Protein AF-A0A5P8JNB2-F1 (afdb_monomer_lite)

Sequence (135 aa):
MTNNETIFLVTREVFDALGVYVQCHQFQLLGTTNVTILEQIITQLARMNYAANLTMNRNDPTCWLPLESYRYSPTRSIMTDLAHIIPHYNRERALEAILLIAESCGPLKTESDKALLASLKDRLTPTRDRGALLA

Organism: NCBI:txid88233

Secondary structure (DSSP, 8-state):
--------PPPHHHHHHHHHHHHHTHHHHHS---HHHHHHHHHHHHHHHHHHHHHHSTT-GGGTGGGTT----HHHHHHHHHHHT-----HHHHHHHHHHHHHHTTT---HHHHHHHHHHHHHHS--GGGSTT--

Structure (mmCIF, N/CA/C/O backbone):
data_AF-A0A5P8JNB2-F1
#
_entry.id   AF-A0A5P8JNB2-F1
#
loop_
_atom_site.group_PDB
_atom_site.id
_atom_site.type_symbol
_atom_site.label_atom_id
_atom_site.label_alt_id
_atom_site.label_comp_id
_atom_site.label_asym_id
_atom_site.label_entity_id
_atom_site.label_seq_id
_atom_site.pdbx_PDB_ins_code
_atom_site.Cartn_x
_atom_site.Cartn_y
_atom_site.Cartn_z
_atom_site.occupancy
_atom_site.B_iso_or_equiv
_atom_site.auth_seq_id
_atom_site.auth_comp_id
_atom_site.auth_asym_id
_atom_site.auth_atom_id
_atom_site.pdbx_PDB_model_num
ATOM 1 N N . MET A 1 1 ? 13.671 -27.510 -10.511 1.00 31.11 1 MET A N 1
ATOM 2 C CA . MET A 1 1 ? 12.802 -26.550 -11.218 1.00 31.11 1 MET A CA 1
ATOM 3 C C . MET A 1 1 ? 12.690 -25.328 -10.331 1.00 31.11 1 MET A C 1
ATOM 5 O O . MET A 1 1 ? 12.054 -25.404 -9.292 1.00 31.11 1 MET A O 1
ATOM 9 N N . THR A 1 2 ? 13.416 -24.261 -10.652 1.00 34.38 2 THR A N 1
ATOM 10 C CA . THR A 1 2 ? 13.237 -22.959 -10.006 1.00 34.38 2 THR A CA 1
ATOM 11 C C . THR A 1 2 ? 11.885 -22.430 -10.463 1.00 34.38 2 THR A C 1
ATOM 13 O O . THR A 1 2 ? 11.725 -22.122 -11.642 1.00 34.38 2 THR A O 1
ATOM 16 N N . ASN A 1 3 ? 10.890 -22.409 -9.573 1.00 42.94 3 ASN A N 1
ATOM 17 C CA . ASN A 1 3 ? 9.688 -21.613 -9.804 1.00 42.94 3 ASN A CA 1
ATOM 18 C C . ASN A 1 3 ? 10.177 -20.192 -10.086 1.00 42.94 3 ASN A C 1
ATOM 20 O O . ASN A 1 3 ? 10.789 -19.582 -9.212 1.00 42.94 3 ASN A O 1
ATOM 24 N N . ASN A 1 4 ? 9.987 -19.699 -11.308 1.00 53.62 4 ASN A N 1
ATOM 25 C CA . ASN A 1 4 ? 10.169 -18.282 -11.584 1.00 53.62 4 ASN A CA 1
ATOM 26 C C . ASN A 1 4 ? 9.063 -17.558 -10.817 1.00 53.62 4 ASN A C 1
ATOM 28 O O . ASN A 1 4 ? 7.942 -17.423 -11.310 1.00 53.62 4 ASN A O 1
ATOM 32 N N . GLU A 1 5 ? 9.353 -17.174 -9.575 1.00 63.72 5 GLU A N 1
ATOM 33 C CA . GLU A 1 5 ? 8.480 -16.302 -8.801 1.00 63.72 5 GLU A CA 1
ATOM 34 C C . GLU A 1 5 ? 8.262 -15.034 -9.622 1.00 63.72 5 GLU A C 1
ATOM 36 O O . GLU A 1 5 ? 9.197 -14.301 -9.947 1.00 63.72 5 GLU A O 1
ATOM 41 N N . THR A 1 6 ? 7.020 -14.846 -10.054 1.00 73.56 6 THR A N 1
ATOM 42 C CA . THR A 1 6 ? 6.656 -13.770 -10.967 1.00 73.56 6 THR A CA 1
ATOM 43 C C . THR A 1 6 ? 6.338 -12.538 -10.134 1.00 73.56 6 THR A C 1
ATOM 45 O O . THR A 1 6 ? 5.323 -12.493 -9.444 1.00 73.56 6 THR A O 1
ATOM 48 N N . ILE A 1 7 ? 7.232 -11.551 -10.174 1.00 85.50 7 ILE A N 1
ATOM 49 C CA . ILE A 1 7 ? 7.026 -10.242 -9.550 1.00 85.50 7 ILE A CA 1
ATOM 50 C C . ILE A 1 7 ? 6.202 -9.375 -10.498 1.00 85.50 7 ILE A C 1
ATOM 52 O O . ILE A 1 7 ? 6.525 -9.261 -11.681 1.00 85.50 7 ILE A O 1
ATOM 56 N N . PHE A 1 8 ? 5.153 -8.756 -9.966 1.00 89.12 8 PHE A N 1
ATOM 57 C CA . PHE A 1 8 ? 4.262 -7.867 -10.704 1.00 89.12 8 PHE A CA 1
ATOM 58 C C . PHE A 1 8 ? 4.076 -6.534 -9.975 1.00 89.12 8 PHE A C 1
ATOM 60 O O . PHE A 1 8 ? 4.305 -6.402 -8.765 1.00 89.12 8 PHE A O 1
ATOM 67 N N . LEU A 1 9 ? 3.655 -5.522 -10.726 1.00 89.50 9 LEU A N 1
ATOM 68 C CA . LEU A 1 9 ? 3.377 -4.194 -10.202 1.00 89.50 9 LEU A CA 1
ATOM 69 C C . LEU A 1 9 ? 2.030 -4.175 -9.473 1.00 89.50 9 LEU A C 1
ATOM 71 O O . LEU A 1 9 ? 0.994 -4.474 -10.065 1.00 89.50 9 LEU A O 1
ATOM 75 N N . VAL A 1 10 ? 2.039 -3.766 -8.205 1.00 92.25 10 VAL A N 1
ATOM 76 C CA . VAL A 1 10 ? 0.813 -3.403 -7.482 1.00 92.25 10 VAL A CA 1
ATOM 77 C C . VAL A 1 10 ? 0.503 -1.942 -7.793 1.00 92.25 10 VAL A C 1
ATOM 79 O O . VAL A 1 10 ? 1.379 -1.081 -7.714 1.00 92.25 10 VAL A O 1
ATOM 82 N N . THR A 1 11 ? -0.736 -1.651 -8.182 1.00 90.44 11 THR A N 1
ATOM 83 C CA . THR A 1 11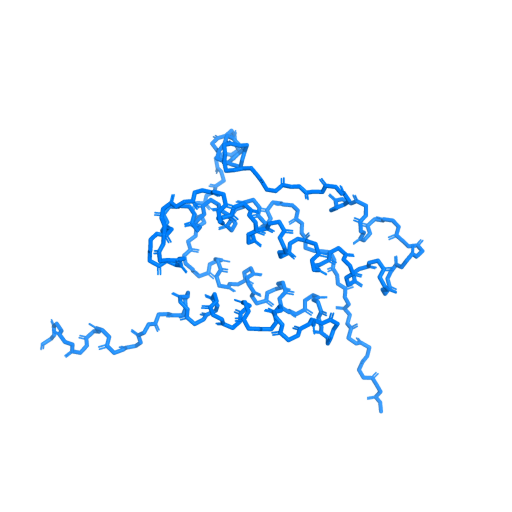 ? -1.092 -0.312 -8.658 1.00 90.44 11 THR A CA 1
ATOM 84 C C . THR A 1 11 ? -1.193 0.699 -7.513 1.00 90.44 11 THR A C 1
ATOM 86 O O . THR A 1 11 ? -1.352 0.342 -6.342 1.00 90.44 11 THR A O 1
ATOM 89 N N . ARG A 1 12 ? -1.107 1.993 -7.845 1.00 91.50 12 ARG A N 1
ATOM 90 C CA . ARG A 1 12 ? -1.196 3.085 -6.860 1.00 91.50 12 ARG A CA 1
ATOM 91 C C . ARG A 1 12 ? -2.538 3.080 -6.135 1.00 91.50 12 ARG A C 1
ATOM 93 O O . ARG A 1 12 ? -2.574 3.322 -4.937 1.00 91.50 12 ARG A O 1
ATOM 100 N N . GLU A 1 13 ? -3.605 2.746 -6.849 1.00 88.44 13 GLU A N 1
ATOM 101 C CA . GLU A 1 13 ? -4.978 2.695 -6.351 1.00 88.44 13 GLU A CA 1
ATOM 102 C C . GLU A 1 13 ? -5.121 1.670 -5.223 1.00 88.44 13 GLU A C 1
ATOM 104 O O . GLU A 1 13 ? -5.795 1.938 -4.235 1.00 88.44 13 GLU A O 1
ATOM 109 N N . VAL A 1 14 ? -4.429 0.526 -5.316 1.00 90.75 14 VAL A N 1
ATOM 110 C CA . VAL A 1 14 ? -4.423 -0.481 -4.243 1.00 90.75 14 VAL A CA 1
ATOM 111 C C . VAL A 1 14 ? -3.761 0.077 -2.979 1.00 90.75 14 VAL A C 1
ATOM 113 O O . VAL A 1 14 ? -4.269 -0.125 -1.877 1.00 90.75 14 VAL A O 1
ATOM 116 N N . PHE A 1 15 ? -2.649 0.808 -3.115 1.00 92.88 15 PHE A N 1
ATOM 117 C CA . PHE A 1 15 ? -1.981 1.434 -1.970 1.00 92.88 15 PHE A CA 1
ATOM 118 C C . PHE A 1 15 ? -2.793 2.587 -1.372 1.00 92.88 15 PHE A C 1
ATOM 120 O O . PHE A 1 15 ? -2.880 2.684 -0.147 1.00 92.88 15 PHE A O 1
ATOM 127 N N . ASP A 1 16 ? -3.374 3.446 -2.211 1.00 91.25 16 ASP A N 1
ATOM 128 C CA . ASP A 1 16 ? -4.202 4.570 -1.771 1.00 91.25 16 ASP A CA 1
ATOM 129 C C . ASP A 1 16 ? -5.440 4.038 -1.012 1.00 91.25 16 ASP A C 1
ATOM 131 O O . ASP A 1 16 ? -5.685 4.447 0.125 1.00 91.25 16 ASP A O 1
ATOM 135 N N . ALA A 1 17 ? -6.140 3.037 -1.555 1.00 89.25 17 ALA A N 1
ATOM 136 C CA . ALA A 1 17 ? -7.334 2.463 -0.933 1.00 89.25 17 ALA A CA 1
ATOM 137 C C . ALA A 1 17 ? -7.027 1.684 0.365 1.00 89.25 17 ALA A C 1
ATOM 139 O O . ALA A 1 17 ? -7.745 1.811 1.364 1.00 89.25 17 ALA A O 1
ATOM 140 N N . LEU A 1 18 ? -5.906 0.946 0.411 1.00 91.69 18 LEU A N 1
ATOM 141 C CA . LEU A 1 18 ? -5.398 0.355 1.654 1.00 91.69 18 LEU A CA 1
ATOM 142 C C . LEU A 1 18 ? -5.161 1.432 2.713 1.00 91.69 18 LEU A C 1
ATOM 144 O O . LEU A 1 18 ? -5.561 1.267 3.867 1.00 91.69 18 LEU A O 1
ATOM 148 N N . GLY A 1 19 ? -4.520 2.532 2.326 1.00 92.12 19 GLY A N 1
ATOM 149 C CA . GLY A 1 19 ? -4.245 3.638 3.224 1.00 92.12 19 GLY A CA 1
ATOM 150 C C . GLY A 1 19 ? -5.513 4.285 3.779 1.00 92.12 19 GLY A C 1
ATOM 151 O O . GLY A 1 19 ? -5.566 4.540 4.982 1.00 92.12 19 GLY A O 1
ATOM 152 N N . VAL A 1 20 ? -6.544 4.485 2.952 1.00 90.25 20 VAL A N 1
ATOM 153 C CA . VAL A 1 20 ? -7.837 5.043 3.386 1.00 90.25 20 VAL A CA 1
ATOM 154 C C . VAL A 1 20 ? -8.491 4.143 4.430 1.00 90.25 20 VAL A C 1
ATOM 156 O O . VAL A 1 20 ? -8.898 4.613 5.493 1.00 90.25 20 VAL A O 1
ATOM 159 N N . TYR A 1 21 ? -8.518 2.832 4.201 1.00 91.19 21 TYR A N 1
ATOM 160 C CA . TYR A 1 21 ? -9.080 1.909 5.184 1.00 91.19 21 TYR A CA 1
ATOM 161 C C . TYR A 1 21 ? -8.278 1.866 6.485 1.00 91.19 21 TYR A C 1
ATOM 163 O O . TYR A 1 21 ? -8.858 1.903 7.575 1.00 91.19 21 TYR A O 1
ATOM 171 N N . VAL A 1 22 ? -6.942 1.844 6.397 1.00 90.62 22 VAL A N 1
ATOM 172 C CA . VAL A 1 22 ? -6.103 1.906 7.597 1.00 90.62 22 VAL A CA 1
ATOM 173 C C . VAL A 1 22 ? -6.326 3.222 8.333 1.00 90.62 22 VAL A C 1
ATOM 175 O O . VAL A 1 22 ? -6.410 3.195 9.553 1.00 90.62 22 VAL A O 1
ATOM 178 N N . GLN A 1 23 ? -6.508 4.348 7.643 1.00 91.00 23 GLN A N 1
ATOM 179 C CA . GLN A 1 23 ? -6.841 5.630 8.265 1.00 91.00 23 GLN A CA 1
ATOM 180 C C . GLN A 1 23 ? -8.172 5.577 9.021 1.00 91.00 23 GLN A C 1
ATOM 182 O O . GLN A 1 23 ? -8.251 6.004 10.174 1.00 91.00 23 GLN A O 1
ATOM 187 N N . CYS A 1 24 ? -9.216 5.010 8.414 1.00 88.19 24 CYS A N 1
ATOM 188 C CA . CYS A 1 24 ? -10.515 4.868 9.064 1.00 88.19 24 CYS A CA 1
ATOM 189 C C . CYS A 1 24 ? -10.448 3.990 10.323 1.00 88.19 24 CYS A C 1
ATOM 191 O O . CYS A 1 24 ? -11.320 4.094 11.183 1.00 88.19 24 CYS A O 1
ATOM 193 N N . HIS A 1 25 ? -9.476 3.077 10.424 1.00 88.25 25 HIS A N 1
ATOM 194 C CA . HIS A 1 25 ? -9.358 2.093 11.513 1.00 88.25 25 HIS A CA 1
ATOM 195 C C . HIS A 1 25 ? -7.996 2.182 12.225 1.00 88.25 25 HIS A C 1
ATOM 197 O O . HIS A 1 25 ? -7.511 1.212 12.816 1.00 88.25 25 HIS A O 1
ATOM 203 N N . GLN A 1 26 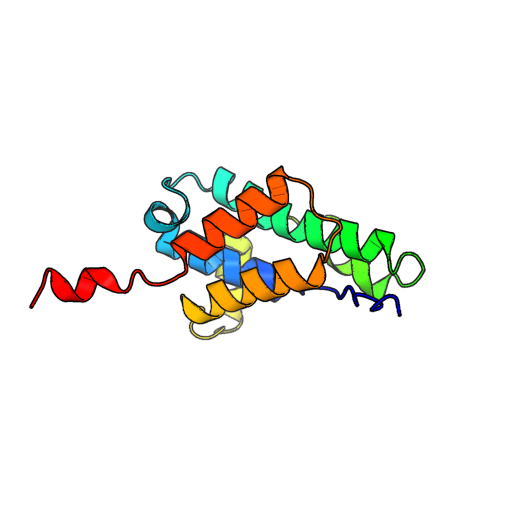? -7.374 3.363 12.187 1.00 85.50 26 GLN A N 1
ATOM 204 C CA . GLN A 1 26 ? -5.941 3.530 12.431 1.00 85.50 26 GLN A CA 1
ATOM 205 C C . GLN A 1 26 ? -5.512 3.107 13.828 1.00 85.50 26 GLN A C 1
ATOM 207 O O . GLN A 1 26 ? -4.502 2.428 13.992 1.00 85.50 26 GLN A O 1
ATOM 212 N N . PHE A 1 27 ? -6.312 3.434 14.840 1.00 84.44 27 PHE A N 1
ATOM 213 C CA . PHE A 1 27 ? -6.011 3.027 16.205 1.00 84.44 27 PHE A CA 1
ATOM 214 C C . PHE A 1 27 ? -6.018 1.499 16.365 1.00 84.44 27 PHE A C 1
ATOM 216 O O . PHE A 1 27 ? -5.122 0.947 16.993 1.00 84.44 27 PHE A O 1
ATOM 223 N N . GLN A 1 28 ? -6.974 0.796 15.749 1.00 85.50 28 GLN A N 1
ATOM 224 C CA . GLN A 1 28 ? -7.061 -0.666 15.833 1.00 85.50 28 GLN A CA 1
ATOM 225 C C . GLN A 1 28 ? -5.923 -1.356 15.075 1.00 85.50 28 GLN A C 1
ATOM 227 O O . GLN A 1 28 ? -5.410 -2.379 15.523 1.00 85.50 28 GLN A O 1
ATOM 232 N N . LEU A 1 29 ? -5.530 -0.802 13.925 1.00 87.00 29 LEU A N 1
ATOM 233 C CA . LEU A 1 29 ? -4.573 -1.439 13.022 1.00 87.00 29 LEU A CA 1
ATOM 234 C C . LEU A 1 29 ? -3.130 -1.018 13.270 1.00 87.00 29 LEU A C 1
ATOM 236 O O . LEU A 1 29 ? -2.231 -1.828 13.077 1.00 87.00 29 LEU A O 1
ATOM 240 N N . LEU A 1 30 ? -2.879 0.210 13.713 1.00 88.25 30 LEU A N 1
ATOM 241 C CA . LEU A 1 30 ? -1.534 0.743 13.942 1.00 88.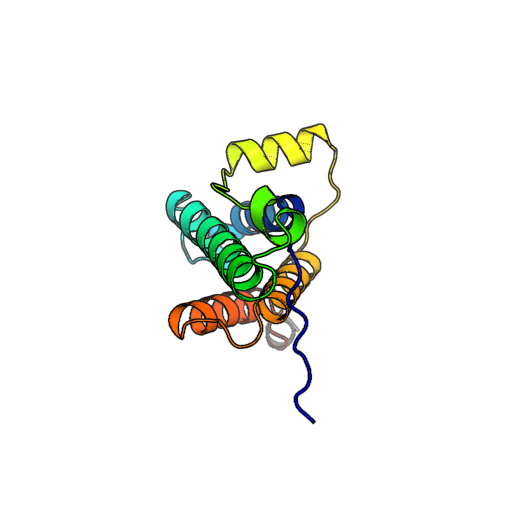25 30 LEU A CA 1
ATOM 242 C C . LEU A 1 30 ? -1.239 1.001 15.427 1.00 88.25 30 LEU A C 1
ATOM 244 O O . LEU A 1 30 ? -0.074 1.143 15.783 1.00 88.25 30 LEU A O 1
ATOM 248 N N . GLY A 1 31 ? -2.252 1.030 16.301 1.00 87.25 31 GLY A N 1
ATOM 249 C CA . GLY A 1 31 ? -2.091 1.382 17.721 1.00 87.25 31 GLY A CA 1
ATOM 250 C C . GLY A 1 31 ? -1.896 2.883 17.963 1.00 87.25 31 GLY A C 1
ATOM 251 O O . GLY A 1 31 ? -1.499 3.292 19.048 1.00 87.25 31 GLY A O 1
ATOM 252 N N . THR A 1 32 ? -2.128 3.715 16.944 1.00 87.81 32 THR A N 1
ATOM 253 C CA . THR A 1 32 ? -1.862 5.157 16.965 1.00 87.81 32 THR A CA 1
ATOM 254 C C . THR A 1 32 ? -2.780 5.892 15.995 1.00 87.81 32 THR A C 1
ATOM 256 O O . THR A 1 32 ? -3.203 5.328 14.989 1.00 87.81 32 THR A O 1
ATOM 259 N N . THR A 1 33 ? -3.066 7.161 16.272 1.00 87.88 33 THR A N 1
ATOM 260 C CA . THR A 1 33 ? -3.770 8.084 15.365 1.00 87.88 33 THR A CA 1
ATOM 261 C C . THR A 1 33 ? -2.810 9.023 14.629 1.00 87.88 33 THR A C 1
ATOM 263 O O . THR A 1 33 ? -3.242 9.896 13.882 1.00 87.88 33 THR A O 1
ATOM 266 N N . ASN A 1 34 ? -1.494 8.849 14.806 1.00 91.19 34 ASN A N 1
ATOM 267 C CA . ASN A 1 34 ? -0.488 9.660 14.130 1.00 91.19 34 ASN A CA 1
ATOM 268 C C . ASN A 1 34 ? -0.454 9.350 12.624 1.00 91.19 34 ASN A C 1
ATOM 270 O O . ASN A 1 34 ? 0.017 8.295 12.197 1.00 91.19 34 ASN A O 1
ATOM 274 N N . VAL A 1 35 ? -0.949 10.290 11.825 1.00 89.50 35 VAL A N 1
ATOM 275 C CA . VAL A 1 35 ? -1.058 10.187 10.363 1.00 89.50 35 VAL A CA 1
ATOM 276 C C . VAL A 1 35 ? 0.303 10.015 9.682 1.00 89.50 35 VAL A C 1
ATOM 278 O O . VAL A 1 35 ? 0.404 9.291 8.696 1.00 89.50 35 VAL A O 1
ATOM 281 N N . THR A 1 36 ? 1.378 10.570 10.244 1.00 93.44 36 THR A N 1
ATOM 282 C CA . THR A 1 36 ? 2.734 10.393 9.707 1.00 93.44 36 THR A CA 1
ATOM 283 C C . THR A 1 36 ? 3.160 8.924 9.716 1.00 93.44 36 THR A C 1
ATOM 285 O O . THR A 1 36 ? 3.839 8.471 8.798 1.00 93.44 36 THR A O 1
ATOM 288 N N . ILE A 1 37 ? 2.737 8.149 10.723 1.00 92.62 37 ILE A N 1
ATOM 289 C CA . ILE A 1 37 ? 3.041 6.711 10.800 1.00 92.62 37 ILE A CA 1
ATOM 290 C C . ILE A 1 37 ? 2.303 5.953 9.693 1.00 92.62 37 ILE A C 1
ATOM 292 O O . ILE A 1 37 ? 2.893 5.096 9.039 1.00 92.62 37 ILE A O 1
ATOM 296 N N . LEU A 1 38 ? 1.038 6.298 9.435 1.00 93.62 38 LEU A N 1
ATOM 297 C CA . LEU A 1 38 ? 0.286 5.751 8.305 1.00 93.62 38 LEU A CA 1
ATOM 298 C C . LEU A 1 38 ? 0.996 6.051 6.975 1.00 93.62 38 LEU A C 1
ATOM 300 O O . LEU A 1 38 ? 1.217 5.141 6.178 1.00 93.62 38 LEU A O 1
ATOM 304 N N . GLU A 1 39 ? 1.397 7.306 6.756 1.00 95.12 39 GLU A N 1
ATOM 305 C CA . GLU A 1 39 ? 2.115 7.720 5.547 1.00 95.12 39 GLU A CA 1
ATOM 306 C C . GLU A 1 39 ? 3.403 6.941 5.325 1.00 95.12 39 GLU A C 1
ATOM 308 O O . GLU A 1 39 ? 3.662 6.476 4.210 1.00 95.12 39 GLU A O 1
ATOM 313 N N . GLN A 1 40 ? 4.188 6.762 6.385 1.00 94.38 40 GLN A N 1
ATOM 314 C CA . GLN A 1 40 ? 5.424 5.992 6.343 1.00 94.38 40 GLN A CA 1
ATOM 315 C C . GLN A 1 40 ? 5.164 4.529 5.990 1.00 94.38 40 GLN A C 1
ATOM 317 O O . GLN A 1 40 ? 5.837 4.005 5.104 1.00 94.38 40 GLN A O 1
ATOM 322 N N . ILE A 1 41 ? 4.169 3.893 6.615 1.00 94.69 41 ILE A N 1
ATOM 323 C CA . ILE A 1 41 ? 3.850 2.479 6.382 1.00 94.69 41 ILE A CA 1
ATOM 324 C C . ILE A 1 41 ? 3.400 2.249 4.939 1.00 94.69 41 ILE A C 1
ATOM 326 O O . ILE A 1 41 ? 3.984 1.417 4.249 1.00 94.69 41 ILE A O 1
ATOM 330 N N . ILE A 1 42 ? 2.409 2.997 4.443 1.00 95.56 42 ILE A N 1
ATOM 331 C CA . ILE A 1 42 ? 1.901 2.786 3.077 1.00 95.56 42 ILE A CA 1
ATOM 332 C C . ILE A 1 42 ? 2.977 3.122 2.038 1.00 95.56 42 ILE A C 1
ATOM 334 O O . ILE A 1 42 ? 3.146 2.399 1.055 1.00 95.56 42 ILE A O 1
ATOM 338 N N . THR A 1 43 ? 3.769 4.172 2.276 1.00 94.94 43 THR A N 1
ATOM 339 C CA . THR A 1 43 ? 4.902 4.510 1.402 1.00 94.94 43 THR A CA 1
ATOM 340 C C . THR A 1 43 ? 5.978 3.421 1.425 1.00 94.94 43 THR A C 1
ATOM 342 O O . THR A 1 43 ? 6.555 3.122 0.381 1.00 94.94 43 THR A O 1
ATOM 345 N N . GLN A 1 44 ? 6.251 2.799 2.575 1.00 94.00 44 GLN A N 1
ATOM 346 C CA . GLN A 1 44 ? 7.189 1.680 2.672 1.00 94.00 44 GLN A CA 1
ATOM 347 C C . GLN A 1 44 ? 6.692 0.461 1.886 1.00 94.00 44 GLN A C 1
ATOM 349 O O . GLN A 1 44 ? 7.474 -0.126 1.140 1.00 94.00 44 GLN A O 1
ATOM 354 N N . LEU A 1 45 ? 5.402 0.122 1.978 1.00 95.19 45 LEU A N 1
ATOM 355 C CA . LEU A 1 45 ? 4.820 -0.983 1.209 1.00 95.19 45 LEU A CA 1
ATOM 356 C C . LEU A 1 45 ? 4.956 -0.761 -0.307 1.00 95.19 45 LEU A C 1
ATOM 358 O O . LEU A 1 45 ? 5.349 -1.673 -1.034 1.00 95.19 45 LEU A O 1
ATOM 362 N N . ALA A 1 46 ? 4.709 0.462 -0.777 1.00 95.06 46 ALA A N 1
ATOM 363 C CA . ALA A 1 46 ? 4.894 0.814 -2.183 1.00 95.06 46 ALA A CA 1
ATOM 364 C C . ALA A 1 46 ? 6.368 0.773 -2.613 1.00 95.06 46 ALA A C 1
ATOM 366 O O . ALA A 1 46 ? 6.686 0.270 -3.688 1.00 95.06 46 ALA A O 1
ATOM 367 N N . ARG A 1 47 ? 7.291 1.243 -1.762 1.00 94.19 47 ARG A N 1
ATOM 368 C CA . ARG A 1 47 ? 8.739 1.170 -2.023 1.00 94.19 47 ARG A CA 1
ATOM 369 C C . ARG A 1 47 ? 9.246 -0.261 -2.119 1.00 94.19 47 ARG A C 1
ATOM 371 O O . ARG A 1 47 ? 10.113 -0.530 -2.943 1.00 94.19 47 ARG A O 1
ATOM 378 N N . MET A 1 48 ? 8.712 -1.162 -1.302 1.00 94.19 48 MET A N 1
ATOM 379 C CA . MET A 1 48 ? 9.026 -2.586 -1.367 1.00 94.19 48 MET A CA 1
ATOM 380 C C . MET A 1 48 ? 8.609 -3.175 -2.725 1.00 94.19 48 MET A C 1
ATOM 382 O O . MET A 1 48 ? 9.442 -3.786 -3.392 1.00 94.19 48 MET A O 1
ATOM 386 N N . ASN A 1 49 ? 7.369 -2.938 -3.179 1.00 94.56 49 ASN A N 1
ATOM 387 C CA . ASN A 1 49 ? 6.909 -3.414 -4.492 1.00 94.56 49 ASN A CA 1
ATOM 388 C C . ASN A 1 49 ? 7.694 -2.769 -5.651 1.00 94.56 49 ASN A C 1
ATOM 390 O O . ASN A 1 49 ? 8.070 -3.463 -6.595 1.00 94.56 49 ASN A O 1
ATOM 394 N N . TYR A 1 50 ? 8.015 -1.474 -5.548 1.00 94.25 50 TYR A N 1
ATOM 395 C CA . TYR A 1 50 ? 8.888 -0.774 -6.492 1.00 94.25 50 TYR A CA 1
ATOM 396 C C . TYR A 1 50 ? 10.274 -1.424 -6.584 1.00 94.25 50 TYR A C 1
ATOM 398 O O . TYR A 1 50 ? 10.727 -1.745 -7.679 1.00 94.25 50 TYR A O 1
ATOM 406 N N . ALA A 1 51 ? 10.942 -1.648 -5.449 1.00 92.94 51 ALA A N 1
ATOM 407 C CA . ALA A 1 51 ? 12.280 -2.232 -5.417 1.00 92.94 51 ALA A CA 1
ATOM 408 C C . ALA A 1 51 ? 12.283 -3.650 -6.004 1.00 92.94 51 ALA A C 1
ATOM 410 O O . ALA A 1 51 ? 13.140 -3.971 -6.824 1.00 92.94 51 ALA A O 1
ATOM 411 N N . ALA A 1 52 ? 11.285 -4.462 -5.648 1.00 92.56 52 ALA A N 1
ATOM 412 C CA . ALA A 1 52 ? 11.106 -5.802 -6.188 1.00 92.56 52 ALA A CA 1
ATOM 413 C C . ALA A 1 52 ? 10.959 -5.793 -7.723 1.00 92.56 52 ALA A C 1
ATOM 415 O O . ALA A 1 52 ? 11.667 -6.524 -8.421 1.00 92.56 52 ALA A O 1
ATOM 416 N N . ASN A 1 53 ? 10.094 -4.923 -8.259 1.00 92.19 53 ASN A N 1
ATOM 417 C CA . ASN A 1 53 ? 9.901 -4.791 -9.703 1.00 92.19 53 ASN A CA 1
ATOM 418 C C . ASN A 1 53 ? 11.131 -4.220 -10.414 1.00 92.19 53 ASN A C 1
ATOM 420 O O . ASN A 1 53 ? 11.478 -4.694 -11.490 1.00 92.19 53 ASN A O 1
ATOM 424 N N . LEU A 1 54 ? 11.831 -3.254 -9.819 1.00 92.56 54 LEU A N 1
ATOM 425 C CA . LEU A 1 54 ? 13.061 -2.709 -10.391 1.00 92.56 54 LEU A CA 1
ATOM 426 C C . LEU A 1 54 ? 14.165 -3.774 -10.481 1.00 92.56 54 LEU A C 1
ATOM 428 O O . LEU A 1 54 ? 14.946 -3.774 -11.432 1.00 92.56 54 LEU A O 1
ATOM 432 N N . THR A 1 55 ? 14.240 -4.686 -9.507 1.00 91.31 55 THR A N 1
ATOM 433 C CA . THR A 1 55 ? 15.217 -5.782 -9.506 1.00 91.31 55 THR A CA 1
ATOM 434 C C . THR A 1 55 ? 14.924 -6.821 -10.589 1.00 91.31 55 THR A C 1
ATOM 436 O O . THR A 1 55 ? 15.852 -7.220 -11.290 1.00 91.31 55 THR A O 1
ATOM 439 N N . MET A 1 56 ? 13.667 -7.251 -10.744 1.00 89.50 56 MET A N 1
ATOM 440 C CA . MET A 1 56 ? 13.313 -8.355 -11.654 1.00 89.50 56 MET A CA 1
ATOM 441 C C . MET A 1 56 ? 12.939 -7.900 -13.069 1.00 89.50 56 MET A C 1
ATOM 443 O O . MET A 1 56 ? 13.268 -8.576 -14.039 1.00 89.50 56 MET A O 1
ATOM 447 N N . ASN A 1 57 ? 12.320 -6.728 -13.198 1.00 89.50 57 ASN A N 1
ATOM 448 C CA . ASN A 1 57 ? 11.796 -6.177 -14.448 1.00 89.50 57 ASN A CA 1
ATOM 449 C C . ASN A 1 57 ? 12.538 -4.884 -14.837 1.00 89.50 57 ASN A C 1
ATOM 451 O O . ASN A 1 57 ? 11.949 -3.939 -15.354 1.00 89.50 57 ASN A O 1
ATOM 455 N N . ARG A 1 58 ? 13.856 -4.817 -14.589 1.00 88.56 58 ARG A N 1
ATOM 456 C CA . ARG A 1 58 ? 14.666 -3.592 -14.764 1.00 88.56 58 ARG A CA 1
ATOM 457 C C . ARG A 1 58 ? 14.529 -2.945 -16.147 1.00 88.56 58 ARG A C 1
ATOM 459 O O . ARG A 1 58 ? 14.549 -1.722 -16.253 1.00 88.56 58 ARG A O 1
ATOM 466 N N . ASN A 1 59 ? 14.398 -3.765 -17.188 1.00 92.38 59 ASN A N 1
ATOM 467 C CA . ASN A 1 59 ? 14.319 -3.319 -18.582 1.00 92.38 59 ASN A CA 1
ATOM 468 C C . ASN A 1 59 ? 12.895 -2.957 -19.031 1.00 92.38 59 ASN A C 1
ATOM 470 O O . ASN A 1 59 ? 12.728 -2.511 -20.163 1.00 92.38 59 ASN A O 1
ATOM 474 N N . ASP A 1 60 ? 11.892 -3.140 -18.171 1.00 91.06 60 ASP A N 1
ATOM 475 C CA . ASP A 1 60 ? 10.506 -2.767 -18.434 1.00 91.06 60 ASP A CA 1
ATOM 476 C C . ASP A 1 60 ? 10.064 -1.667 -17.453 1.00 91.06 60 ASP A C 1
ATOM 478 O O . ASP A 1 60 ? 9.625 -1.957 -16.336 1.00 91.06 60 ASP A O 1
ATOM 482 N N . PRO A 1 61 ? 10.172 -0.382 -17.848 1.00 91.56 61 PRO A N 1
ATOM 483 C CA . PRO A 1 61 ? 9.741 0.737 -17.020 1.00 91.56 61 PRO A CA 1
ATOM 484 C C . PRO A 1 61 ? 8.276 0.665 -16.609 1.00 91.56 61 PRO A C 1
ATOM 486 O O . PRO A 1 61 ? 7.921 1.189 -15.557 1.00 91.56 61 PRO A O 1
ATOM 489 N N . THR A 1 62 ? 7.414 -0.000 -17.379 1.00 92.00 62 THR A N 1
ATOM 490 C CA . THR A 1 62 ? 5.988 -0.083 -17.041 1.00 92.00 62 THR A CA 1
ATOM 491 C C . THR A 1 62 ? 5.748 -0.841 -15.735 1.00 92.00 62 THR A C 1
ATOM 493 O O . THR A 1 62 ? 4.763 -0.569 -15.050 1.00 92.00 62 THR A O 1
ATOM 496 N N . CYS A 1 63 ? 6.683 -1.708 -15.328 1.00 88.12 63 CYS A N 1
ATOM 497 C CA . CYS A 1 63 ? 6.600 -2.480 -14.093 1.00 88.12 63 CYS A CA 1
ATOM 498 C C . CYS A 1 63 ? 7.051 -1.724 -12.835 1.00 88.12 63 CYS A C 1
ATOM 500 O O . CYS A 1 63 ? 6.796 -2.207 -11.738 1.00 88.12 63 CYS A O 1
ATOM 502 N N . TRP A 1 64 ? 7.733 -0.579 -12.938 1.00 91.62 64 TRP A N 1
ATOM 503 C CA . TRP A 1 64 ? 8.268 0.124 -11.756 1.00 91.62 64 TRP A CA 1
ATOM 504 C C . TRP A 1 64 ? 8.098 1.644 -11.798 1.00 91.62 64 TRP A C 1
ATOM 506 O O . TRP A 1 64 ? 7.897 2.258 -10.750 1.00 91.62 64 TRP A O 1
ATOM 516 N N . LEU A 1 65 ? 8.096 2.262 -12.981 1.00 92.56 65 LEU A N 1
ATOM 517 C CA . LEU A 1 65 ? 7.952 3.709 -13.158 1.00 92.56 65 LEU A CA 1
ATOM 518 C C . LEU A 1 65 ? 6.679 4.283 -12.507 1.00 92.56 65 LEU A C 1
ATOM 520 O O . LEU A 1 65 ? 6.769 5.351 -11.905 1.00 92.56 65 LEU A O 1
ATOM 524 N N . PRO A 1 66 ? 5.509 3.606 -12.517 1.00 91.88 66 PRO A N 1
ATOM 525 C CA . PRO A 1 66 ? 4.307 4.148 -11.875 1.00 91.88 66 PRO A CA 1
ATOM 526 C C . PRO A 1 66 ? 4.432 4.362 -10.358 1.00 91.88 66 PRO A C 1
ATOM 528 O O . PRO A 1 66 ? 3.740 5.219 -9.800 1.00 91.88 66 PRO A O 1
ATOM 531 N N . LEU A 1 67 ? 5.305 3.597 -9.692 1.00 92.62 67 LEU A N 1
ATOM 532 C CA . LEU A 1 67 ? 5.606 3.741 -8.264 1.00 92.62 67 LEU A CA 1
ATOM 533 C C . LEU A 1 67 ? 6.884 4.541 -8.001 1.00 92.62 67 LEU A C 1
ATOM 535 O O . LEU A 1 67 ? 7.209 4.806 -6.839 1.00 92.62 67 LEU A O 1
ATOM 539 N N . GLU A 1 68 ? 7.596 4.968 -9.045 1.00 92.50 68 GLU A N 1
ATOM 540 C CA . GLU A 1 68 ? 8.742 5.849 -8.883 1.00 92.50 68 GLU A CA 1
ATOM 541 C C . GLU A 1 68 ? 8.282 7.149 -8.214 1.00 92.50 68 GLU A C 1
ATOM 543 O O . GLU A 1 68 ? 7.318 7.799 -8.620 1.00 92.50 68 GLU A O 1
ATOM 548 N N . SER A 1 69 ? 8.956 7.516 -7.124 1.00 91.25 69 SER A N 1
ATOM 549 C CA . SER A 1 69 ? 8.606 8.682 -6.303 1.00 91.25 69 SER A CA 1
ATOM 550 C C . SER A 1 69 ? 7.194 8.666 -5.701 1.00 91.25 69 SER A C 1
ATOM 552 O O . SER A 1 69 ? 6.754 9.688 -5.164 1.00 91.25 69 SER A O 1
ATOM 554 N N . TYR A 1 70 ? 6.490 7.528 -5.716 1.00 93.38 70 TYR A N 1
ATOM 555 C CA . TYR A 1 70 ? 5.207 7.415 -5.039 1.00 93.38 70 TYR A CA 1
ATOM 556 C C . TYR A 1 70 ? 5.363 7.709 -3.542 1.00 93.38 70 TYR A C 1
ATOM 558 O O . TYR A 1 70 ? 6.241 7.188 -2.848 1.00 93.38 70 TYR A O 1
ATOM 566 N N . ARG A 1 71 ? 4.475 8.571 -3.051 1.00 93.31 71 ARG A N 1
ATOM 567 C CA . ARG A 1 71 ? 4.273 8.853 -1.633 1.00 93.31 71 ARG A CA 1
ATOM 568 C C . ARG A 1 71 ? 2.784 8.810 -1.363 1.00 93.31 71 ARG A C 1
ATOM 570 O O . ARG A 1 71 ? 2.002 9.422 -2.108 1.00 93.31 71 ARG A O 1
ATOM 577 N N . TYR A 1 72 ? 2.415 8.083 -0.319 1.00 93.75 72 TYR A N 1
ATOM 578 C CA . TYR A 1 72 ? 1.044 8.076 0.153 1.00 93.75 72 TYR A CA 1
ATOM 579 C C . TYR A 1 72 ? 0.712 9.431 0.779 1.00 93.75 72 TYR A C 1
ATOM 581 O O . TYR A 1 72 ? 1.531 10.014 1.487 1.00 93.75 72 TYR A O 1
ATOM 589 N N . SER A 1 73 ? -0.493 9.923 0.504 1.00 92.94 73 SER A N 1
ATOM 590 C CA . SER A 1 73 ? -1.059 11.095 1.163 1.00 92.94 73 SER A CA 1
ATOM 591 C C . SER A 1 73 ? -2.510 10.775 1.517 1.00 92.94 73 SER A C 1
ATOM 593 O O . SER A 1 73 ? -3.302 10.537 0.602 1.00 92.94 73 SER A O 1
ATOM 595 N N . PRO A 1 74 ? -2.881 10.778 2.806 1.00 88.62 74 PRO A N 1
ATOM 596 C CA . PRO A 1 74 ? -4.234 10.440 3.221 1.00 88.62 74 PRO A CA 1
ATOM 597 C C . PRO A 1 74 ? -5.260 11.420 2.655 1.00 88.62 74 PRO A C 1
ATOM 599 O O . PRO A 1 74 ? -6.271 11.001 2.102 1.00 88.62 74 PRO A O 1
ATOM 602 N N . THR A 1 75 ? -4.955 12.720 2.668 1.00 89.44 75 THR A N 1
ATOM 603 C CA . THR A 1 75 ? -5.820 13.741 2.061 1.00 89.44 75 THR A CA 1
ATOM 604 C C . THR A 1 75 ? -6.023 13.500 0.569 1.00 89.44 75 THR A C 1
ATOM 606 O O . THR A 1 75 ? -7.159 13.519 0.103 1.00 89.44 75 THR A O 1
ATOM 609 N N . ARG A 1 76 ? -4.947 13.240 -0.191 1.00 88.56 76 ARG A N 1
ATOM 610 C CA . ARG A 1 76 ? -5.060 12.959 -1.632 1.00 88.56 76 ARG A CA 1
ATOM 611 C C . ARG A 1 76 ? -5.906 11.712 -1.881 1.00 88.56 76 ARG A C 1
ATOM 613 O O . ARG A 1 76 ? -6.775 11.748 -2.738 1.00 88.56 76 ARG A O 1
ATOM 620 N N . SER A 1 77 ? -5.655 10.646 -1.128 1.00 87.12 77 SER A N 1
ATOM 621 C CA . SER A 1 77 ? -6.308 9.346 -1.315 1.00 87.12 77 SER A CA 1
ATOM 622 C C . SER A 1 77 ? -7.801 9.425 -1.018 1.00 87.12 77 SER A C 1
ATOM 624 O O . SER A 1 77 ? -8.602 9.019 -1.847 1.00 87.12 77 SER A O 1
ATOM 626 N N . ILE A 1 78 ? -8.189 10.072 0.089 1.00 84.62 78 ILE A N 1
ATOM 627 C CA . ILE A 1 78 ? -9.603 10.321 0.407 1.00 84.62 78 ILE A CA 1
ATOM 628 C C . ILE A 1 78 ? -10.274 11.159 -0.685 1.00 84.62 78 ILE A C 1
ATOM 630 O O . ILE A 1 78 ? -11.387 10.850 -1.097 1.00 84.62 78 ILE A O 1
ATOM 634 N N . MET A 1 79 ? -9.621 12.223 -1.165 1.00 84.44 79 MET A N 1
ATOM 635 C CA . MET A 1 79 ? -10.194 13.062 -2.223 1.00 84.44 79 MET A CA 1
ATOM 636 C C . MET A 1 79 ? -10.378 12.284 -3.531 1.00 84.44 79 MET A C 1
ATOM 638 O O . MET A 1 79 ? -11.399 12.457 -4.193 1.00 84.44 79 MET A O 1
ATOM 642 N N . THR A 1 80 ? -9.432 11.410 -3.884 1.00 81.12 80 THR A N 1
ATOM 643 C CA . THR A 1 80 ? -9.556 10.501 -5.030 1.00 81.12 80 THR A CA 1
ATOM 644 C C . THR A 1 80 ? -10.720 9.531 -4.835 1.00 81.12 80 THR A C 1
ATOM 646 O O . THR A 1 80 ? -11.546 9.411 -5.737 1.00 81.12 80 THR A O 1
ATOM 649 N N . ASP A 1 81 ? -10.836 8.898 -3.668 1.00 77.56 81 ASP A N 1
ATOM 650 C CA . ASP A 1 81 ? -11.923 7.962 -3.359 1.00 77.56 81 ASP A CA 1
ATOM 651 C C . ASP A 1 81 ? -13.297 8.638 -3.438 1.00 77.56 81 ASP A C 1
ATOM 653 O O . ASP A 1 81 ? -14.222 8.097 -4.046 1.00 77.56 81 ASP A O 1
ATOM 657 N N . LEU A 1 82 ? -13.423 9.850 -2.883 1.00 75.81 82 LEU A N 1
ATOM 658 C CA . LEU A 1 82 ? -14.650 10.649 -2.936 1.00 75.81 82 LEU A CA 1
ATOM 659 C C . LEU A 1 82 ? -14.998 11.084 -4.363 1.00 75.81 82 LEU A C 1
ATOM 661 O O . LEU A 1 82 ? -16.165 11.038 -4.745 1.00 75.81 82 LEU A O 1
ATOM 665 N N . ALA A 1 83 ? -14.004 11.498 -5.154 1.00 76.62 83 ALA A N 1
ATOM 666 C CA . ALA A 1 83 ? -14.212 11.942 -6.532 1.00 76.62 83 ALA A CA 1
ATOM 667 C C . ALA A 1 83 ? -14.641 10.800 -7.464 1.00 76.62 83 ALA A C 1
ATOM 669 O O . ALA A 1 83 ? -15.397 11.030 -8.406 1.00 76.62 83 ALA A O 1
ATOM 670 N N . HIS A 1 84 ? -14.177 9.577 -7.200 1.00 67.19 84 HIS A N 1
ATOM 671 C CA . HIS A 1 84 ? -14.449 8.409 -8.038 1.00 67.19 84 HIS A CA 1
ATOM 672 C C . HIS A 1 84 ? -15.523 7.478 -7.454 1.00 67.19 84 HIS A C 1
ATOM 674 O O . HIS A 1 84 ? -15.816 6.451 -8.061 1.00 67.19 84 HIS A O 1
ATOM 680 N N . ILE A 1 85 ? -16.122 7.833 -6.304 1.00 57.91 85 ILE A N 1
ATOM 681 C CA . ILE A 1 85 ? -17.122 7.025 -5.581 1.00 57.91 85 ILE A CA 1
ATOM 682 C C . ILE A 1 85 ? -16.622 5.575 -5.445 1.00 57.91 85 ILE A C 1
ATOM 684 O O . ILE A 1 85 ? -17.337 4.614 -5.736 1.00 57.91 85 ILE A O 1
ATOM 688 N N . ILE A 1 86 ? -15.345 5.410 -5.077 1.00 55.22 86 ILE A N 1
ATOM 689 C CA . ILE A 1 86 ? -14.726 4.083 -5.020 1.00 55.22 86 ILE A CA 1
ATOM 690 C C . ILE A 1 86 ? -15.397 3.307 -3.879 1.00 55.22 86 ILE A C 1
ATOM 692 O O . ILE A 1 86 ? -15.383 3.755 -2.729 1.00 55.22 86 ILE A O 1
ATOM 696 N N . PRO A 1 87 ? -16.054 2.172 -4.175 1.00 53.66 87 PRO A N 1
ATOM 697 C CA . PRO A 1 87 ? -16.935 1.525 -3.224 1.00 53.66 87 PRO A CA 1
ATOM 698 C C . PRO A 1 87 ? -16.133 0.793 -2.146 1.00 53.66 87 PRO A C 1
ATOM 700 O O . PRO A 1 87 ? -15.279 -0.038 -2.439 1.00 53.66 87 PRO A O 1
ATOM 703 N N . HIS A 1 88 ? -16.495 1.056 -0.890 1.00 58.97 88 HIS A N 1
ATOM 704 C CA . HIS A 1 88 ? -16.398 0.130 0.242 1.00 58.97 88 HIS A CA 1
ATOM 705 C C . HIS A 1 88 ? -15.097 -0.673 0.353 1.00 58.97 88 HIS A C 1
ATOM 707 O O . HIS A 1 88 ? -15.130 -1.904 0.461 1.00 58.97 88 HIS A O 1
ATOM 713 N N . TYR A 1 89 ? -13.952 0.010 0.400 1.00 73.81 89 TYR A N 1
ATOM 714 C CA . TYR A 1 89 ? -12.737 -0.655 0.847 1.00 73.81 89 TYR A CA 1
ATOM 715 C C . TYR A 1 89 ? -12.940 -1.124 2.294 1.00 73.81 89 TYR A C 1
ATOM 717 O O . TYR A 1 89 ? -13.150 -0.326 3.209 1.00 73.81 89 TYR A O 1
ATOM 725 N N . ASN A 1 90 ? -12.980 -2.442 2.478 1.00 85.12 90 ASN A N 1
ATOM 726 C CA . ASN A 1 90 ? -13.338 -3.101 3.727 1.00 85.12 90 ASN A CA 1
ATOM 727 C C . ASN A 1 90 ? -12.167 -3.960 4.235 1.00 85.12 90 ASN A C 1
ATOM 729 O O . ASN A 1 90 ? -11.117 -4.057 3.598 1.00 85.12 90 ASN A O 1
ATOM 733 N N . ARG A 1 91 ? -12.348 -4.605 5.392 1.00 88.38 91 ARG A N 1
ATOM 734 C CA . ARG A 1 91 ? -11.305 -5.432 6.016 1.00 88.38 91 ARG A CA 1
ATOM 735 C C . ARG A 1 91 ? -10.781 -6.541 5.109 1.00 88.38 91 ARG A C 1
ATOM 737 O O . ARG A 1 91 ? -9.579 -6.779 5.093 1.00 88.38 91 ARG A O 1
ATOM 744 N N . GLU A 1 92 ? -11.676 -7.224 4.403 1.00 89.31 92 GLU A N 1
ATOM 745 C CA . GLU A 1 92 ? -11.333 -8.344 3.526 1.00 89.31 92 GLU A CA 1
ATOM 746 C C . GLU A 1 92 ? -10.470 -7.866 2.357 1.00 89.31 92 GLU A C 1
ATOM 748 O O . GLU A 1 92 ? -9.381 -8.393 2.153 1.00 89.31 92 GLU A O 1
ATOM 753 N N . ARG A 1 93 ? -10.870 -6.780 1.686 1.00 88.12 93 ARG A N 1
ATOM 754 C CA . ARG A 1 93 ? -10.075 -6.157 0.614 1.00 88.12 93 ARG A CA 1
ATOM 755 C C . ARG A 1 93 ? -8.729 -5.628 1.106 1.00 88.12 93 ARG A C 1
ATOM 757 O O . ARG A 1 93 ? -7.723 -5.768 0.418 1.00 88.12 93 ARG A O 1
ATOM 764 N N . ALA A 1 94 ? -8.679 -5.078 2.319 1.00 90.94 94 ALA A N 1
ATOM 765 C CA . ALA A 1 94 ? -7.422 -4.671 2.941 1.00 90.94 94 ALA A CA 1
ATOM 766 C C . ALA A 1 94 ? -6.479 -5.862 3.164 1.00 90.94 94 ALA A C 1
ATOM 768 O O . ALA A 1 94 ? -5.281 -5.755 2.905 1.00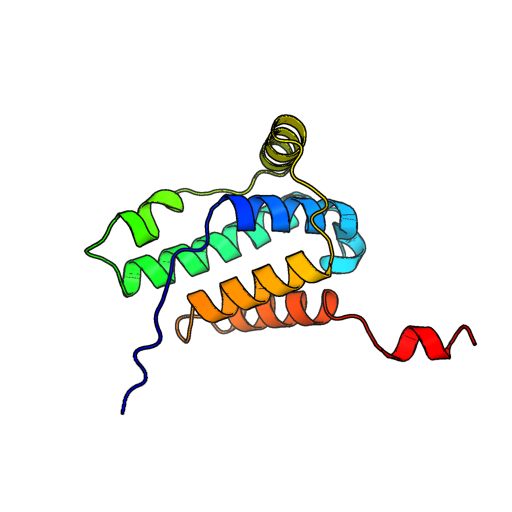 90.94 94 ALA A O 1
ATOM 769 N N . LEU A 1 95 ? -7.016 -6.998 3.615 1.00 92.56 95 LEU A N 1
ATOM 770 C CA . LEU A 1 95 ? -6.249 -8.228 3.778 1.00 92.56 95 LEU A CA 1
ATOM 771 C C . LEU A 1 95 ? -5.771 -8.771 2.425 1.00 92.56 95 LEU A C 1
ATOM 773 O O . LEU A 1 95 ? -4.591 -9.090 2.296 1.00 92.56 95 LEU A O 1
ATOM 777 N N . GLU A 1 96 ? -6.645 -8.824 1.419 1.00 90.69 96 GLU A N 1
ATOM 778 C CA . GLU A 1 96 ? -6.292 -9.220 0.050 1.00 90.69 96 GLU A CA 1
ATOM 779 C C . GLU A 1 96 ? -5.155 -8.363 -0.511 1.00 90.69 96 GLU A C 1
ATOM 781 O O . GLU A 1 96 ? -4.196 -8.907 -1.046 1.00 90.69 96 GLU A O 1
ATOM 786 N N . ALA A 1 97 ? -5.200 -7.040 -0.327 1.00 91.94 97 ALA A N 1
ATOM 787 C CA . ALA A 1 97 ? -4.133 -6.149 -0.770 1.00 91.94 97 ALA A CA 1
ATOM 788 C C . ALA A 1 97 ? -2.800 -6.439 -0.068 1.00 91.94 97 ALA A C 1
ATOM 790 O O . ALA A 1 97 ? -1.761 -6.482 -0.723 1.00 91.94 97 ALA A O 1
ATOM 791 N N . ILE A 1 98 ? -2.805 -6.690 1.246 1.00 93.88 98 ILE A N 1
ATOM 792 C CA . ILE A 1 98 ? -1.587 -7.079 1.973 1.00 93.88 98 ILE A CA 1
ATOM 793 C C . ILE A 1 98 ? -1.033 -8.411 1.454 1.00 93.88 98 ILE A C 1
ATOM 795 O O . ILE A 1 98 ? 0.182 -8.541 1.295 1.00 93.88 98 ILE A O 1
ATOM 799 N N . LEU A 1 99 ? -1.897 -9.386 1.163 1.00 92.31 99 LEU A N 1
ATOM 800 C CA . LEU A 1 99 ? -1.487 -10.667 0.584 1.00 92.31 99 LEU A CA 1
ATOM 801 C C . LEU A 1 99 ? -0.919 -10.492 -0.828 1.00 92.31 99 LEU A C 1
ATOM 803 O O . LEU A 1 99 ? 0.147 -11.029 -1.114 1.00 92.31 99 LEU A O 1
ATOM 807 N N . LEU A 1 100 ? -1.567 -9.679 -1.662 1.00 91.69 100 LEU A N 1
ATOM 808 C CA . LEU A 1 100 ? -1.123 -9.352 -3.014 1.00 91.69 100 LEU A CA 1
ATOM 809 C C . LEU A 1 100 ? 0.243 -8.651 -3.002 1.00 91.69 100 LEU A C 1
ATOM 811 O O . LEU A 1 100 ? 1.141 -9.001 -3.764 1.00 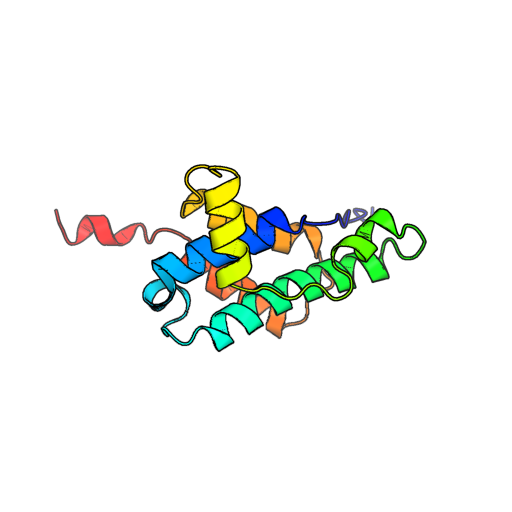91.69 100 LEU A O 1
ATOM 815 N N . ILE A 1 101 ? 0.440 -7.691 -2.094 1.00 91.69 101 ILE A N 1
ATOM 816 C CA . ILE A 1 101 ? 1.737 -7.040 -1.881 1.00 91.69 101 ILE A CA 1
ATOM 817 C C . ILE A 1 101 ? 2.774 -8.083 -1.447 1.00 91.69 101 ILE A C 1
ATOM 819 O O . ILE A 1 101 ? 3.872 -8.127 -2.004 1.00 91.69 101 ILE A O 1
ATOM 823 N N . ALA A 1 102 ? 2.438 -8.952 -0.492 1.00 90.62 102 ALA A N 1
ATOM 824 C CA . ALA A 1 102 ? 3.348 -9.987 -0.022 1.00 90.62 102 ALA A CA 1
ATOM 825 C C . ALA A 1 102 ? 3.754 -10.964 -1.139 1.00 90.62 102 ALA A C 1
ATOM 827 O O . ALA A 1 102 ? 4.928 -11.329 -1.199 1.00 90.62 102 ALA A O 1
ATOM 828 N N . GLU A 1 103 ? 2.825 -11.360 -2.007 1.00 90.31 103 GLU A N 1
ATOM 829 C CA . GLU A 1 103 ? 3.071 -12.221 -3.167 1.00 90.31 103 GLU A CA 1
ATOM 830 C C . GLU A 1 103 ? 3.932 -11.510 -4.213 1.00 90.31 103 GLU A C 1
ATOM 832 O O . GLU A 1 103 ? 4.987 -12.022 -4.581 1.00 90.31 103 GLU A O 1
ATOM 837 N N . SER A 1 104 ? 3.553 -10.286 -4.599 1.00 87.94 104 SER A N 1
ATOM 838 C CA . SER A 1 104 ? 4.274 -9.501 -5.608 1.00 87.94 104 SER A CA 1
ATOM 839 C C . SER A 1 104 ? 5.745 -9.284 -5.260 1.00 87.94 104 SER A C 1
ATOM 841 O O . SER A 1 104 ? 6.591 -9.264 -6.143 1.00 87.94 104 SER A O 1
ATOM 843 N N . CYS A 1 105 ? 6.078 -9.144 -3.975 1.00 87.88 105 CYS A N 1
ATOM 844 C CA . CYS A 1 105 ? 7.452 -8.893 -3.545 1.00 87.88 105 CYS A CA 1
ATOM 845 C C . CYS A 1 105 ? 8.280 -10.183 -3.402 1.00 87.88 105 CYS A C 1
ATOM 847 O O . CYS A 1 105 ? 9.500 -10.107 -3.241 1.00 87.88 105 CYS A O 1
ATOM 849 N N . GLY A 1 106 ? 7.639 -11.360 -3.427 1.00 82.88 106 GLY A N 1
ATOM 850 C CA . GLY A 1 106 ? 8.310 -12.659 -3.384 1.00 82.88 106 GLY A CA 1
ATOM 851 C C . GLY A 1 106 ? 9.347 -12.772 -2.249 1.00 82.88 106 GLY A C 1
ATOM 852 O O . GLY A 1 106 ? 9.073 -12.352 -1.120 1.00 82.88 106 GLY A O 1
ATOM 853 N N . PRO A 1 107 ? 10.550 -13.305 -2.494 1.00 81.75 107 PRO A N 1
ATOM 854 C CA . PRO A 1 107 ? 11.571 -13.520 -1.474 1.00 81.75 107 PRO A CA 1
ATOM 855 C C . PRO A 1 107 ? 12.431 -12.273 -1.224 1.00 81.75 107 PRO A C 1
ATOM 857 O O . PRO A 1 107 ? 13.226 -12.268 -0.288 1.00 81.75 107 PRO A O 1
ATOM 860 N N . LEU A 1 108 ? 12.266 -11.203 -2.011 1.00 83.19 108 LEU A N 1
ATOM 861 C CA . LEU A 1 108 ? 13.116 -10.003 -1.990 1.00 83.19 108 LEU A CA 1
ATOM 862 C C . LEU A 1 108 ? 12.832 -9.051 -0.811 1.00 83.19 108 LEU A C 1
ATOM 864 O O . LEU A 1 108 ? 13.240 -7.892 -0.823 1.00 83.19 108 LEU A O 1
ATOM 868 N N . LYS A 1 109 ? 12.124 -9.528 0.213 1.00 85.75 109 LYS A N 1
ATOM 869 C CA . LYS A 1 109 ? 11.692 -8.752 1.380 1.00 85.75 109 LYS A CA 1
ATOM 870 C C . LYS A 1 109 ? 12.766 -8.769 2.465 1.00 85.75 109 LYS A C 1
ATOM 872 O O . LYS A 1 109 ? 13.282 -9.841 2.796 1.00 85.75 109 LYS A O 1
ATOM 877 N N . THR A 1 110 ? 13.049 -7.622 3.083 1.00 88.62 110 THR A N 1
ATOM 878 C CA . THR A 1 110 ? 13.892 -7.592 4.289 1.00 88.62 110 THR A CA 1
ATOM 879 C C . THR A 1 110 ? 13.161 -8.237 5.472 1.00 88.62 110 THR A C 1
ATOM 881 O O . THR A 1 110 ? 11.936 -8.372 5.460 1.00 88.62 110 THR A O 1
ATOM 884 N N . GLU A 1 111 ? 13.881 -8.612 6.535 1.00 88.50 111 GLU A N 1
ATOM 885 C CA . GLU A 1 111 ? 13.240 -9.115 7.764 1.00 88.50 111 GLU A CA 1
ATOM 886 C C . GLU A 1 111 ? 12.277 -8.090 8.381 1.00 88.50 111 GLU A C 1
ATOM 888 O O . GLU A 1 111 ? 11.220 -8.454 8.895 1.00 88.50 111 GLU A O 1
ATOM 893 N N . SER A 1 112 ? 12.592 -6.796 8.256 1.00 88.44 112 SER A N 1
ATOM 894 C CA . SER A 1 112 ? 11.695 -5.721 8.685 1.00 88.44 112 SER A CA 1
ATOM 895 C C . SER A 1 112 ? 10.403 -5.696 7.863 1.00 88.44 112 SER A C 1
ATOM 897 O O . SER A 1 112 ? 9.321 -5.588 8.439 1.00 88.44 112 SER A O 1
ATOM 899 N N . ASP A 1 113 ? 10.493 -5.869 6.542 1.00 90.44 113 ASP A N 1
ATOM 900 C CA . ASP A 1 113 ? 9.317 -5.897 5.664 1.00 90.44 113 ASP A CA 1
ATOM 901 C C . ASP A 1 113 ? 8.440 -7.124 5.935 1.00 90.44 113 ASP A C 1
ATOM 903 O O . ASP A 1 113 ? 7.212 -7.023 5.977 1.00 90.44 113 ASP A O 1
ATOM 907 N N . LYS A 1 114 ? 9.061 -8.286 6.179 1.00 90.19 114 LYS A N 1
ATOM 908 C CA . LYS A 1 114 ? 8.349 -9.512 6.571 1.00 90.19 114 LYS A CA 1
ATOM 909 C C . LYS A 1 114 ? 7.591 -9.313 7.883 1.00 90.19 114 LYS A C 1
ATOM 911 O O . LYS A 1 114 ? 6.414 -9.664 7.955 1.00 90.19 114 LYS A O 1
ATOM 916 N N . ALA A 1 115 ? 8.233 -8.720 8.890 1.00 91.25 115 ALA A N 1
ATOM 917 C CA . ALA A 1 115 ? 7.602 -8.427 10.175 1.00 91.25 115 ALA A CA 1
ATOM 918 C C . ALA A 1 115 ? 6.442 -7.425 10.038 1.00 91.25 115 ALA A C 1
ATOM 920 O O . ALA A 1 115 ? 5.384 -7.621 10.641 1.00 91.25 115 ALA A O 1
ATOM 921 N N . LEU A 1 116 ? 6.606 -6.385 9.213 1.00 92.06 116 LEU A N 1
ATOM 922 C CA . LEU A 1 116 ? 5.553 -5.408 8.930 1.00 92.06 116 LEU A CA 1
ATOM 923 C C . LEU A 1 116 ? 4.332 -6.070 8.275 1.00 92.06 116 LEU A C 1
ATOM 925 O O . LEU A 1 116 ? 3.210 -5.896 8.753 1.00 92.06 116 LEU A O 1
ATOM 929 N N . LEU A 1 117 ? 4.544 -6.855 7.215 1.00 92.44 117 LEU A N 1
ATOM 930 C CA . LEU A 1 117 ? 3.470 -7.561 6.511 1.00 92.44 117 LEU A CA 1
ATOM 931 C C . LEU A 1 117 ? 2.758 -8.572 7.413 1.00 92.44 117 LEU A C 1
ATOM 933 O O . LEU A 1 117 ? 1.530 -8.633 7.392 1.00 92.44 117 LEU A O 1
ATOM 937 N N . ALA A 1 118 ? 3.502 -9.332 8.223 1.00 92.06 118 ALA A N 1
ATOM 938 C CA . ALA A 1 118 ? 2.927 -10.276 9.180 1.00 92.06 118 ALA 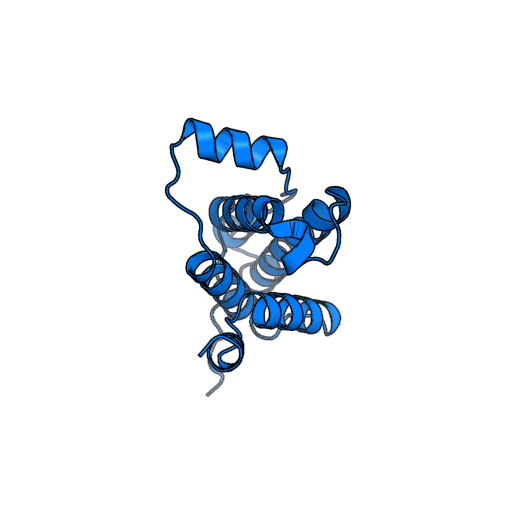A CA 1
ATOM 939 C C . ALA A 1 118 ? 2.051 -9.557 10.217 1.00 92.06 118 ALA A C 1
ATOM 941 O O . ALA A 1 118 ? 0.893 -9.915 10.396 1.00 92.06 118 ALA A O 1
ATOM 942 N N . SER A 1 119 ? 2.556 -8.474 10.817 1.00 90.88 119 SER A N 1
ATOM 943 C CA . SER A 1 119 ? 1.811 -7.669 11.794 1.00 90.88 119 SER A CA 1
ATOM 944 C C . SER A 1 119 ? 0.511 -7.097 11.216 1.00 90.88 119 SER A C 1
ATOM 946 O O . SER A 1 119 ? -0.543 -7.182 11.849 1.00 90.88 119 SER A O 1
ATOM 948 N N . LEU A 1 120 ? 0.551 -6.541 9.999 1.00 90.62 120 LEU A N 1
ATOM 949 C CA . LEU A 1 120 ? -0.651 -6.020 9.340 1.00 90.62 120 LEU A CA 1
ATOM 950 C C . LEU A 1 120 ? -1.636 -7.142 9.002 1.00 90.62 120 LEU A C 1
ATOM 952 O O . LEU A 1 120 ? -2.831 -6.999 9.262 1.00 90.62 120 LEU A O 1
ATOM 956 N N . LYS A 1 121 ? -1.143 -8.271 8.482 1.00 92.56 121 LYS A N 1
ATOM 957 C CA . LYS A 1 121 ? -1.956 -9.456 8.188 1.00 92.56 121 LYS A CA 1
ATOM 958 C C . LYS A 1 121 ? -2.666 -9.971 9.439 1.00 92.56 121 LYS A C 1
ATOM 960 O O . LYS A 1 121 ? -3.871 -10.212 9.388 1.00 92.56 121 LYS A O 1
ATOM 965 N N . ASP A 1 122 ? -1.961 -10.091 10.558 1.00 90.88 122 ASP A N 1
ATOM 966 C CA . ASP A 1 122 ? -2.523 -10.589 11.815 1.00 90.88 122 ASP A CA 1
ATOM 967 C C . ASP A 1 122 ? -3.622 -9.662 12.345 1.00 90.88 122 ASP A C 1
ATOM 969 O O . ASP A 1 122 ? -4.687 -10.124 12.745 1.00 90.88 122 ASP A O 1
ATOM 973 N N . ARG A 1 123 ? -3.414 -8.341 12.284 1.00 88.50 123 ARG A N 1
ATOM 974 C CA . ARG A 1 123 ? -4.401 -7.344 12.744 1.00 88.50 123 ARG A CA 1
ATOM 975 C C . ARG A 1 123 ? -5.623 -7.236 11.833 1.00 88.50 123 ARG A C 1
ATOM 977 O O . ARG A 1 123 ? -6.701 -6.855 12.291 1.00 88.50 123 ARG A O 1
ATOM 984 N N . LEU A 1 124 ? -5.462 -7.548 10.549 1.00 88.31 124 LEU A N 1
ATOM 985 C CA . LEU A 1 124 ? -6.553 -7.597 9.576 1.00 88.31 124 LEU A CA 1
ATOM 986 C C . LEU A 1 124 ? -7.297 -8.934 9.594 1.00 88.31 124 LEU A C 1
ATOM 988 O O . LEU A 1 124 ? -8.460 -8.984 9.192 1.00 88.31 124 LEU A O 1
ATOM 992 N N . THR A 1 125 ? -6.666 -10.002 10.079 1.00 87.81 125 THR A N 1
ATOM 993 C CA . THR A 1 125 ? -7.305 -11.311 10.200 1.00 87.81 125 THR A CA 1
ATOM 994 C C . THR A 1 125 ? -8.296 -11.279 11.368 1.00 87.81 125 THR A C 1
ATOM 996 O O . THR A 1 125 ? -7.911 -10.984 12.502 1.00 87.81 125 THR A O 1
ATOM 999 N N . PRO A 1 126 ? -9.591 -11.558 11.141 1.00 74.31 126 PRO A N 1
ATOM 1000 C CA . PRO A 1 126 ? -10.564 -11.588 12.222 1.00 74.31 126 PRO A CA 1
ATOM 1001 C C . PRO A 1 126 ? -10.177 -12.656 13.251 1.00 74.31 126 PRO A C 1
ATOM 1003 O O . PRO A 1 126 ? -9.983 -13.825 12.922 1.00 74.31 126 PRO A O 1
ATOM 1006 N N . THR A 1 127 ? -10.090 -12.262 14.520 1.00 66.62 127 THR A N 1
ATOM 1007 C CA . THR A 1 127 ? -9.890 -13.199 15.627 1.00 66.62 127 THR A CA 1
ATOM 1008 C C . THR A 1 127 ? -11.170 -14.019 15.790 1.00 66.62 127 THR A C 1
ATOM 1010 O O . THR A 1 127 ? -12.202 -13.471 16.181 1.00 66.62 127 THR A O 1
ATOM 1013 N N . ARG A 1 128 ? -11.120 -15.324 15.480 1.00 54.22 128 ARG A N 1
ATOM 1014 C CA . ARG A 1 128 ? -12.268 -16.247 15.603 1.00 54.22 128 ARG A CA 1
ATOM 1015 C C . ARG A 1 128 ? -12.882 -16.267 17.016 1.00 54.22 128 ARG A C 1
ATOM 1017 O O . ARG A 1 128 ? -14.078 -16.497 17.144 1.00 54.22 128 ARG A O 1
ATOM 1024 N N . ASP A 1 129 ? -12.110 -15.927 18.048 1.00 48.34 129 ASP A N 1
ATOM 1025 C CA . ASP A 1 129 ? -12.503 -16.124 19.452 1.00 48.34 129 ASP A CA 1
ATOM 1026 C C . ASP A 1 129 ? -13.269 -14.967 20.115 1.00 48.34 129 ASP A C 1
ATOM 1028 O O . ASP A 1 129 ? -13.702 -15.096 21.258 1.00 48.34 129 ASP A O 1
ATOM 1032 N N . ARG A 1 130 ? -13.515 -13.838 19.436 1.00 47.12 130 ARG A N 1
ATOM 1033 C CA . ARG A 1 130 ? -14.317 -12.747 20.039 1.00 47.12 130 ARG A CA 1
ATOM 1034 C C . ARG A 1 130 ? -15.831 -12.983 20.007 1.00 47.12 130 ARG A C 1
ATOM 1036 O O . ARG A 1 130 ? -16.553 -12.278 20.702 1.00 47.12 130 ARG A O 1
ATOM 1043 N N . GLY A 1 131 ? -16.304 -13.975 19.249 1.00 42.47 131 GLY A N 1
ATOM 1044 C CA . GLY A 1 131 ? -17.711 -14.394 19.255 1.00 42.47 131 GLY A CA 1
ATOM 1045 C C . GLY A 1 131 ? -18.093 -15.266 20.457 1.00 42.47 131 GLY A C 1
ATOM 1046 O O . GLY A 1 131 ? -19.253 -15.277 20.844 1.00 42.47 131 GLY A O 1
ATOM 1047 N N . ALA A 1 132 ? -17.129 -15.950 21.083 1.00 44.31 132 ALA A N 1
ATOM 1048 C CA . ALA A 1 132 ? -17.383 -16.853 22.212 1.00 44.31 132 ALA A CA 1
ATOM 1049 C C . ALA A 1 132 ? -17.459 -16.141 23.578 1.00 44.31 132 ALA A C 1
ATOM 1051 O O . ALA A 1 132 ? -17.832 -16.756 24.568 1.00 44.31 132 ALA A O 1
ATOM 1052 N N . LEU A 1 133 ? -17.108 -14.852 23.642 1.00 43.31 133 LEU A N 1
ATOM 1053 C CA . LEU A 1 133 ? -17.182 -14.030 24.860 1.00 43.31 133 LEU A CA 1
ATOM 1054 C C . LEU A 1 133 ? -18.447 -13.155 24.926 1.00 43.31 133 LEU A C 1
ATOM 1056 O O . LEU A 1 133 ? -18.604 -12.381 25.867 1.00 43.31 133 LEU A O 1
ATOM 1060 N N . LEU A 1 134 ? -19.324 -13.253 23.922 1.00 43.53 134 LEU A N 1
ATOM 1061 C CA . LEU A 1 134 ? -20.597 -12.526 23.839 1.00 43.53 134 LEU A CA 1
ATOM 1062 C C . LEU A 1 134 ? -21.804 -13.464 23.622 1.00 43.53 134 LEU A C 1
ATOM 1064 O O . LEU A 1 134 ? -22.879 -12.976 23.277 1.00 43.53 134 LEU A O 1
ATOM 1068 N N . ALA A 1 135 ? -21.626 -14.779 23.803 1.00 40.03 135 ALA A N 1
ATOM 1069 C CA . ALA A 1 135 ? -22.682 -15.793 23.732 1.00 40.03 135 ALA A CA 1
ATOM 1070 C C . ALA A 1 135 ? -23.005 -16.350 25.123 1.00 40.03 135 ALA A C 1
ATOM 1072 O O . ALA A 1 135 ? -22.047 -16.548 25.904 1.00 40.03 135 ALA A O 1
#

Radius of gyration: 15.82 Å; chains: 1; bounding box: 38×40×43 Å

pLDDT: mean 83.99, std 14.88, range [31.11, 95.56]

Foldseek 3Di:
DPPPLAAAADAPLLLLLLLLACQVVVCLQPVDNPSVVSQVLSLVLLVLSLVLCCVPVVVDCVRRVNSVVDTHDNVVSVVVCVVVVPDDSDLVSSLVSLVVSDSNNPPVDDPVRVVSSVSNNVSSDDDPCPVVVVD